Protein AF-A0A3A9FBM4-F1 (afdb_monomer_lite)

Structure (mmCIF, N/CA/C/O backbone):
data_AF-A0A3A9FBM4-F1
#
_entry.id   AF-A0A3A9FBM4-F1
#
loop_
_atom_site.group_PDB
_atom_site.id
_atom_site.type_symbol
_atom_site.label_atom_id
_atom_site.label_alt_id
_atom_site.label_comp_id
_atom_site.label_asym_id
_atom_site.label_entity_id
_atom_site.label_seq_id
_atom_site.pdbx_PDB_ins_code
_atom_site.Cartn_x
_atom_site.Cartn_y
_atom_site.Cartn_z
_atom_site.occupancy
_atom_site.B_iso_or_equiv
_atom_site.auth_seq_id
_atom_site.auth_comp_id
_atom_site.auth_asym_id
_atom_site.auth_atom_id
_atom_site.pdbx_PDB_model_num
ATOM 1 N N . MET A 1 1 ? 11.108 9.624 11.872 1.00 63.31 1 MET A N 1
ATOM 2 C CA . MET A 1 1 ? 10.070 8.655 11.458 1.00 63.31 1 MET A CA 1
ATOM 3 C C . MET A 1 1 ? 9.625 7.897 12.703 1.00 63.31 1 MET A C 1
ATOM 5 O O . MET A 1 1 ? 10.484 7.346 13.372 1.00 63.31 1 MET A O 1
ATOM 9 N N . ASN A 1 2 ? 8.348 7.964 13.095 1.00 88.19 2 ASN A N 1
ATOM 10 C CA . ASN A 1 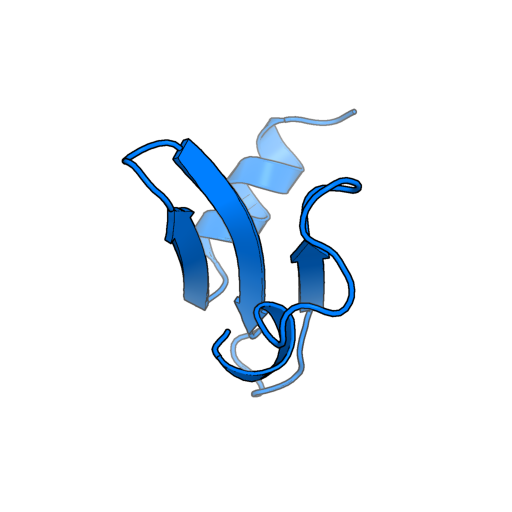2 ? 7.846 7.267 14.288 1.00 88.19 2 ASN A CA 1
ATOM 11 C C . ASN A 1 2 ? 7.149 5.974 13.839 1.00 88.19 2 ASN A C 1
ATOM 13 O O . ASN A 1 2 ? 6.052 6.031 13.287 1.00 88.19 2 ASN A O 1
ATOM 17 N N . LEU A 1 3 ? 7.825 4.839 14.023 1.00 88.19 3 LEU A N 1
ATOM 18 C CA . LEU A 1 3 ? 7.349 3.527 13.578 1.00 88.19 3 LEU A CA 1
ATOM 19 C C . LEU A 1 3 ? 6.058 3.101 14.290 1.00 88.19 3 LEU A C 1
ATOM 21 O O . LEU A 1 3 ? 5.191 2.503 13.661 1.00 88.19 3 LEU A O 1
ATOM 25 N N . GLU A 1 4 ? 5.886 3.469 15.561 1.00 91.12 4 GLU A N 1
ATOM 26 C CA . GLU A 1 4 ? 4.684 3.144 16.337 1.00 91.12 4 GLU A CA 1
ATOM 27 C C . GLU A 1 4 ? 3.445 3.830 15.761 1.00 91.12 4 GLU A C 1
ATOM 29 O O . GLU A 1 4 ? 2.404 3.196 15.612 1.00 91.12 4 GLU A O 1
ATOM 34 N N . LYS A 1 5 ? 3.564 5.102 15.358 1.00 87.06 5 LYS A N 1
ATOM 35 C CA . LYS A 1 5 ? 2.468 5.834 14.705 1.00 87.06 5 LYS A CA 1
ATOM 36 C C . LYS A 1 5 ? 2.077 5.212 13.365 1.00 87.06 5 LYS A C 1
ATOM 38 O O . LYS A 1 5 ? 0.892 5.139 13.063 1.00 87.06 5 LYS A O 1
ATOM 43 N N . TRP A 1 6 ? 3.050 4.753 12.578 1.00 87.88 6 TRP A N 1
ATOM 44 C CA . TRP A 1 6 ? 2.781 4.064 11.312 1.00 87.88 6 TRP A CA 1
ATOM 45 C C . TRP A 1 6 ? 2.094 2.720 11.532 1.00 87.88 6 TRP A C 1
ATOM 47 O O . TRP A 1 6 ? 1.073 2.447 10.910 1.00 87.88 6 TRP A O 1
ATOM 57 N N . ASN A 1 7 ? 2.609 1.906 12.451 1.00 87.31 7 ASN A N 1
ATOM 58 C CA . ASN A 1 7 ? 1.996 0.627 12.781 1.00 87.31 7 ASN A CA 1
ATOM 59 C C . ASN A 1 7 ? 0.564 0.811 13.308 1.00 87.31 7 ASN A C 1
ATOM 61 O O . ASN A 1 7 ? -0.347 0.125 12.856 1.00 87.31 7 ASN A O 1
ATOM 65 N N . LEU A 1 8 ? 0.343 1.786 14.197 1.00 88.62 8 LEU A N 1
ATOM 66 C CA . LEU A 1 8 ? -0.996 2.115 14.682 1.00 88.62 8 LEU A CA 1
ATOM 67 C C . LEU A 1 8 ? -1.917 2.527 13.528 1.00 88.62 8 LEU A C 1
ATOM 69 O O . LEU A 1 8 ? -3.025 2.016 13.438 1.00 88.62 8 LEU A O 1
ATOM 73 N N . SER A 1 9 ? -1.439 3.382 12.619 1.00 83.81 9 SER A N 1
ATOM 74 C CA . SER A 1 9 ? -2.174 3.787 11.417 1.00 83.81 9 SER A CA 1
ATOM 75 C C . SER A 1 9 ? -2.619 2.578 10.595 1.00 83.81 9 SER A C 1
ATOM 77 O O . SER A 1 9 ? -3.798 2.463 10.281 1.00 83.81 9 SER A O 1
ATOM 79 N N . PHE A 1 10 ? -1.717 1.645 10.292 1.00 84.75 10 PHE A N 1
ATOM 80 C CA . PHE A 1 10 ? -2.062 0.460 9.504 1.00 84.75 10 PHE A CA 1
ATOM 81 C C . PHE A 1 10 ? -3.019 -0.492 10.228 1.00 84.75 10 PHE A C 1
ATOM 83 O O . PHE A 1 10 ? -3.841 -1.128 9.581 1.00 84.75 10 PHE A O 1
ATOM 90 N N . GLN A 1 11 ? -2.948 -0.578 11.559 1.00 85.25 11 GLN A N 1
ATOM 91 C CA . GLN A 1 11 ? -3.865 -1.407 12.348 1.00 85.25 11 GLN A CA 1
ATOM 92 C C . GLN A 1 11 ? -5.253 -0.781 12.513 1.00 85.25 11 GLN A C 1
ATOM 94 O O . GLN A 1 11 ? -6.238 -1.496 12.689 1.00 85.25 11 GLN A O 1
ATOM 99 N N . THR A 1 12 ? -5.353 0.551 12.496 1.00 85.19 12 THR A N 1
ATOM 100 C CA . THR A 1 12 ? -6.638 1.242 12.652 1.00 85.19 12 THR A CA 1
ATOM 101 C C . THR A 1 12 ? -7.375 1.458 11.335 1.00 85.19 12 THR A C 1
ATOM 103 O O . THR A 1 12 ? -8.581 1.696 11.378 1.00 85.19 12 THR A O 1
ATOM 106 N N . HIS A 1 13 ? -6.673 1.414 10.202 1.00 84.19 13 HIS A N 1
ATOM 107 C CA . HIS A 1 13 ? -7.215 1.636 8.860 1.00 84.19 13 HIS A CA 1
ATOM 108 C 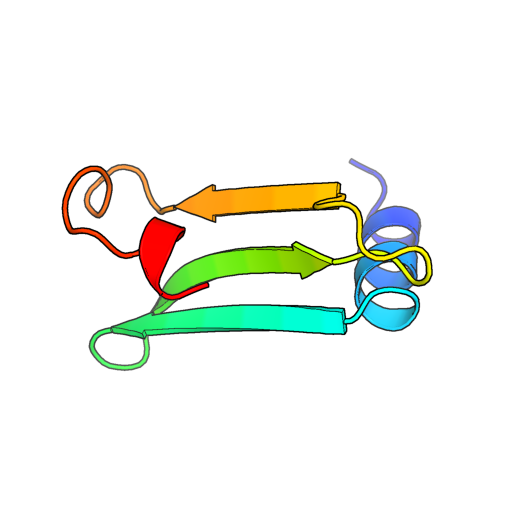C . HIS A 1 13 ? -7.319 0.315 8.100 1.00 84.19 13 HIS A C 1
ATOM 110 O O . HIS A 1 13 ? -6.525 -0.602 8.317 1.00 84.19 13 HIS A O 1
ATOM 116 N N . TYR A 1 14 ? -8.273 0.221 7.174 1.00 86.25 14 TYR A N 1
ATOM 117 C CA . TYR A 1 14 ? -8.261 -0.880 6.219 1.00 86.25 14 TYR A CA 1
ATOM 118 C C . TYR A 1 14 ? -7.143 -0.613 5.214 1.00 86.25 14 TYR A C 1
ATOM 120 O O . TYR A 1 14 ? -7.183 0.388 4.500 1.00 86.25 14 TYR A O 1
ATOM 128 N N . SER A 1 15 ? -6.125 -1.472 5.210 1.00 89.56 15 SER A N 1
ATOM 129 C CA . SER A 1 15 ? -4.926 -1.299 4.391 1.00 89.56 15 SER A CA 1
ATOM 130 C C . SER A 1 15 ? -4.844 -2.398 3.335 1.00 89.56 15 SER A C 1
ATOM 132 O O . SER A 1 15 ? -4.977 -3.578 3.659 1.00 89.56 15 SER A O 1
ATOM 134 N N . VAL A 1 16 ? -4.596 -2.008 2.087 1.00 90.44 16 VAL A N 1
ATOM 135 C CA . VAL A 1 16 ? -4.420 -2.900 0.933 1.00 90.44 16 VAL A CA 1
ATOM 136 C C . VAL A 1 16 ? -2.999 -2.744 0.405 1.00 90.44 16 VAL A C 1
ATOM 138 O O . VAL A 1 16 ? -2.427 -1.653 0.432 1.00 90.44 16 VAL A O 1
ATOM 141 N N . VAL A 1 17 ? -2.417 -3.843 -0.072 1.00 93.81 17 VAL A N 1
ATOM 142 C CA . VAL A 1 17 ? -1.097 -3.858 -0.709 1.00 93.81 17 VAL A CA 1
ATOM 143 C C . VAL A 1 17 ? -1.216 -4.372 -2.136 1.00 93.81 17 VAL A C 1
ATOM 145 O O . VAL A 1 17 ? -1.880 -5.377 -2.381 1.00 93.81 17 VAL A O 1
ATOM 148 N N . ALA A 1 18 ? -0.549 -3.697 -3.068 1.00 94.38 18 ALA A N 1
ATOM 149 C CA . ALA A 1 18 ? -0.367 -4.182 -4.427 1.00 94.38 18 ALA A CA 1
ATOM 150 C C . ALA A 1 18 ? 0.925 -4.998 -4.492 1.00 94.38 18 ALA A C 1
ATOM 152 O O . ALA A 1 18 ? 1.987 -4.531 -4.066 1.00 94.38 18 ALA A O 1
ATOM 153 N N . VAL A 1 19 ? 0.822 -6.221 -5.010 1.00 94.12 19 VAL A N 1
ATOM 154 C CA . VAL A 1 19 ? 1.931 -7.172 -5.095 1.00 94.12 19 VAL A CA 1
ATOM 155 C C . VAL A 1 19 ? 2.124 -7.582 -6.548 1.00 94.12 19 VAL A C 1
ATOM 157 O O . VAL A 1 19 ? 1.188 -8.086 -7.162 1.00 94.12 19 VAL A O 1
ATOM 160 N N . ASP A 1 20 ? 3.338 -7.405 -7.060 1.00 92.19 20 ASP A N 1
ATOM 161 C CA . ASP A 1 20 ? 3.771 -7.879 -8.376 1.00 92.19 20 ASP A CA 1
ATOM 162 C C . ASP A 1 20 ? 5.000 -8.774 -8.197 1.00 92.19 20 ASP A C 1
ATOM 164 O O . ASP A 1 20 ? 5.905 -8.433 -7.439 1.00 92.19 20 ASP A O 1
ATOM 168 N N . ASP A 1 21 ? 4.997 -9.968 -8.789 1.00 92.75 21 ASP A N 1
ATOM 169 C CA . ASP A 1 21 ? 6.057 -10.979 -8.621 1.00 92.75 21 ASP A CA 1
ATOM 170 C C . ASP A 1 21 ? 6.522 -11.206 -7.160 1.00 92.75 21 ASP A C 1
ATOM 172 O O . ASP A 1 21 ? 7.693 -11.452 -6.869 1.00 92.75 21 ASP A O 1
ATOM 176 N N . LYS A 1 22 ? 5.571 -11.182 -6.211 1.00 92.81 22 LYS A N 1
ATOM 177 C CA . LYS A 1 22 ? 5.790 -11.304 -4.747 1.00 92.81 22 LYS A CA 1
ATOM 178 C C . LYS A 1 22 ? 6.513 -10.112 -4.100 1.00 92.81 22 LYS A C 1
ATOM 180 O O . LYS A 1 22 ? 6.881 -10.192 -2.927 1.00 92.81 22 LYS A O 1
ATOM 185 N N . ILE A 1 23 ? 6.683 -9.010 -4.822 1.00 93.81 23 ILE A N 1
ATOM 186 C CA . ILE A 1 23 ? 7.238 -7.745 -4.340 1.00 93.81 23 ILE A CA 1
ATOM 187 C C . ILE A 1 23 ? 6.085 -6.772 -4.096 1.00 93.81 23 ILE A C 1
ATOM 189 O O . ILE A 1 23 ? 5.179 -6.642 -4.916 1.00 93.81 23 ILE A O 1
ATOM 193 N N . ILE A 1 24 ? 6.103 -6.075 -2.959 1.00 94.69 24 ILE A N 1
ATOM 194 C CA . ILE A 1 24 ? 5.135 -5.006 -2.693 1.00 94.69 24 ILE A CA 1
ATOM 195 C C . ILE A 1 24 ? 5.517 -3.797 -3.550 1.00 94.69 24 ILE A C 1
ATOM 197 O O . ILE A 1 24 ? 6.537 -3.156 -3.300 1.00 94.69 24 ILE A O 1
ATOM 201 N N . VAL A 1 25 ? 4.681 -3.484 -4.537 1.00 96.19 25 VAL A N 1
ATOM 202 C CA . VAL A 1 25 ? 4.864 -2.362 -5.475 1.00 96.19 25 VAL A CA 1
ATOM 203 C C . VAL A 1 25 ? 3.973 -1.165 -5.142 1.00 96.19 25 VAL A C 1
ATOM 205 O O . VAL A 1 25 ? 4.113 -0.095 -5.729 1.00 96.19 25 VAL A O 1
ATOM 208 N N . GLY A 1 26 ? 3.074 -1.294 -4.166 1.00 94.12 26 GLY A N 1
ATOM 209 C CA . GLY A 1 26 ? 2.263 -0.184 -3.679 1.00 94.12 26 GLY A CA 1
ATOM 210 C C . GLY A 1 26 ? 1.445 -0.541 -2.445 1.00 94.12 26 GLY A C 1
ATOM 211 O O . GLY A 1 26 ? 1.300 -1.711 -2.093 1.00 94.12 26 GLY A O 1
ATOM 212 N N . PHE A 1 27 ? 0.908 0.477 -1.781 1.00 94.31 27 PHE A N 1
ATOM 213 C CA . PHE A 1 27 ? -0.057 0.302 -0.702 1.00 94.31 27 PHE A CA 1
ATOM 214 C C . PHE A 1 27 ? -1.023 1.479 -0.629 1.00 94.31 27 PHE A C 1
ATOM 216 O O . PHE A 1 27 ? -0.674 2.613 -0.972 1.00 94.31 27 PHE A O 1
ATOM 223 N N . GLY A 1 28 ? -2.220 1.206 -0.124 1.00 91.56 28 GLY A N 1
ATOM 224 C CA . GLY A 1 28 ? -3.217 2.215 0.188 1.00 91.56 28 GLY A CA 1
ATOM 225 C C . GLY A 1 28 ? -3.922 1.920 1.501 1.00 91.56 28 GLY A C 1
ATOM 226 O O . GLY A 1 28 ? -3.941 0.783 1.972 1.00 91.56 28 GLY A O 1
ATOM 227 N N . GLY A 1 29 ? -4.464 2.963 2.114 1.00 89.00 29 GLY A N 1
ATOM 228 C CA . GLY A 1 29 ? -5.244 2.873 3.339 1.00 89.00 29 GLY A CA 1
ATOM 229 C C . GLY A 1 29 ? -6.505 3.713 3.234 1.00 89.00 29 GLY A C 1
ATOM 230 O O . GLY A 1 29 ? -6.436 4.883 2.853 1.00 89.00 29 GLY A O 1
ATOM 231 N N . ILE A 1 30 ? -7.638 3.124 3.606 1.00 86.94 30 ILE A N 1
ATOM 232 C CA . ILE A 1 30 ? -8.911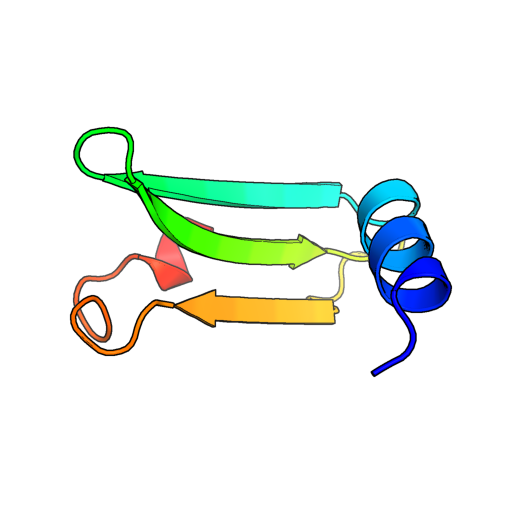 3.826 3.766 1.00 86.94 30 ILE A CA 1
ATOM 233 C C . ILE A 1 30 ? -9.211 3.918 5.259 1.00 86.94 30 ILE A C 1
ATOM 235 O O . ILE A 1 30 ? -9.115 2.933 6.004 1.00 86.94 30 ILE A O 1
ATOM 239 N N . ASP A 1 31 ? -9.545 5.122 5.709 1.00 83.75 31 ASP A N 1
ATOM 240 C CA . ASP A 1 31 ? -9.961 5.340 7.082 1.00 83.75 31 ASP A CA 1
ATOM 241 C C . ASP A 1 31 ? -11.363 4.809 7.356 1.00 83.75 31 ASP A C 1
ATOM 243 O O . ASP A 1 31 ? -12.132 4.433 6.473 1.00 83.75 31 ASP A O 1
ATOM 247 N N . LYS A 1 32 ? -11.717 4.764 8.636 1.00 79.88 32 LYS A N 1
ATOM 248 C CA . LYS A 1 32 ? -13.010 4.227 9.075 1.00 79.88 32 LYS A CA 1
ATOM 249 C C . LYS A 1 32 ? -14.201 5.056 8.578 1.00 79.88 32 LYS A C 1
ATOM 251 O O . LYS A 1 32 ? -15.337 4.616 8.721 1.00 79.88 32 LYS A O 1
ATOM 256 N N . THR A 1 33 ? -13.950 6.253 8.052 1.00 84.75 33 THR A N 1
ATOM 257 C CA . THR A 1 33 ? -14.955 7.170 7.510 1.00 84.75 33 THR A CA 1
ATOM 258 C C . THR A 1 33 ? -15.083 7.068 5.989 1.00 84.75 33 THR A C 1
ATOM 260 O O . THR A 1 33 ? -15.993 7.664 5.419 1.00 84.75 33 THR A O 1
ATOM 263 N N . GLY A 1 34 ? -14.236 6.259 5.342 1.00 77.88 34 GLY A N 1
ATOM 264 C CA . GLY A 1 34 ? -14.245 6.031 3.900 1.00 77.88 34 GLY A CA 1
ATOM 265 C C . GLY A 1 34 ? -13.347 6.983 3.112 1.00 77.88 34 GLY A C 1
ATOM 266 O O . GLY A 1 34 ? -13.385 6.950 1.883 1.00 77.88 34 GLY A O 1
ATOM 267 N N . TYR A 1 35 ? -12.538 7.815 3.778 1.00 80.44 35 TYR A N 1
ATOM 268 C CA . TYR A 1 35 ? -11.589 8.689 3.094 1.00 80.44 35 TYR A CA 1
ATOM 269 C C . TYR A 1 35 ? -10.242 7.981 2.882 1.00 80.44 35 TYR A C 1
ATOM 271 O O . TYR A 1 35 ? -9.750 7.302 3.791 1.00 80.44 35 TYR A O 1
ATOM 279 N N . PRO A 1 36 ? -9.616 8.138 1.700 1.00 78.38 36 PRO A N 1
ATOM 280 C CA . PRO A 1 36 ? -8.252 7.677 1.479 1.00 78.38 36 PRO A CA 1
ATOM 281 C C . PRO A 1 36 ? -7.293 8.438 2.402 1.00 78.38 36 PRO A C 1
ATOM 283 O O . PRO A 1 36 ? -7.133 9.650 2.266 1.00 78.38 36 PRO A O 1
ATOM 286 N N . ASP A 1 37 ? -6.652 7.732 3.334 1.00 79.75 37 ASP A N 1
ATOM 287 C CA . ASP A 1 37 ? -5.620 8.312 4.203 1.00 79.75 37 ASP A CA 1
ATOM 288 C C . ASP A 1 37 ? -4.298 8.410 3.429 1.00 79.75 37 ASP A C 1
ATOM 290 O O . ASP A 1 37 ? -3.624 9.442 3.426 1.00 79.75 37 ASP A O 1
ATOM 294 N N . ARG A 1 38 ? -3.908 7.324 2.744 1.00 85.38 38 ARG A N 1
ATOM 295 C CA . ARG A 1 38 ? -2.611 7.210 2.055 1.00 85.38 38 ARG A CA 1
ATOM 296 C C . ARG A 1 38 ? -2.717 6.325 0.827 1.00 85.38 38 ARG A C 1
ATOM 298 O O . ARG A 1 38 ? -3.389 5.303 0.872 1.00 85.38 38 ARG A O 1
ATOM 305 N N . LEU A 1 39 ? -1.984 6.689 -0.223 1.00 90.44 39 LEU A N 1
ATOM 306 C CA . LEU A 1 39 ? -1.797 5.882 -1.425 1.00 90.44 39 LEU A CA 1
ATOM 307 C C . LEU A 1 39 ? -0.386 6.114 -1.966 1.00 90.44 39 LEU A C 1
ATOM 309 O O . LEU A 1 39 ? -0.011 7.247 -2.271 1.00 90.44 39 LEU A O 1
ATOM 313 N N . TYR A 1 40 ? 0.396 5.045 -2.074 1.00 92.94 40 TYR A N 1
ATOM 314 C CA . TYR A 1 40 ? 1.762 5.085 -2.580 1.00 92.94 40 TYR A CA 1
ATOM 315 C C . TYR A 1 40 ? 1.992 3.960 -3.580 1.00 92.94 40 TYR A C 1
ATOM 317 O O . TYR A 1 40 ? 1.621 2.814 -3.339 1.00 92.94 40 TYR A O 1
ATOM 325 N N . VAL A 1 41 ? 2.664 4.296 -4.679 1.00 95.06 41 VAL A N 1
ATOM 326 C CA . VAL A 1 41 ? 3.126 3.346 -5.694 1.00 95.06 41 VAL A CA 1
ATOM 327 C C . VAL A 1 41 ? 4.629 3.526 -5.859 1.00 95.06 41 VAL A C 1
ATOM 329 O O . VAL A 1 41 ? 5.121 4.662 -5.914 1.00 95.06 41 VAL A O 1
ATOM 332 N N . HIS A 1 42 ? 5.343 2.405 -5.908 1.00 94.75 42 HIS A N 1
ATOM 333 C CA . HIS A 1 42 ? 6.774 2.342 -6.156 1.00 94.75 42 HIS A CA 1
ATOM 334 C C . HIS A 1 42 ? 7.122 3.119 -7.432 1.00 94.75 42 HIS A C 1
ATOM 336 O O . HIS A 1 42 ? 6.367 3.105 -8.402 1.00 94.75 42 HIS A O 1
ATOM 342 N N . VAL A 1 43 ? 8.232 3.860 -7.419 1.00 94.25 43 VAL A N 1
ATOM 343 C CA . VAL A 1 43 ? 8.537 4.869 -8.451 1.00 94.25 43 VAL A CA 1
ATOM 344 C C . VAL A 1 43 ? 8.620 4.276 -9.861 1.00 94.25 43 VAL A C 1
ATOM 346 O O . VAL A 1 4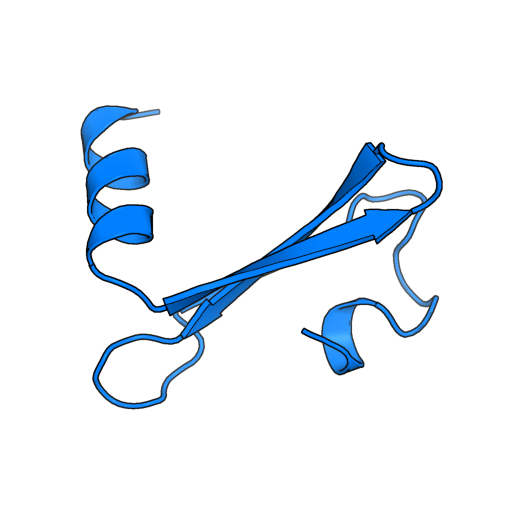3 ? 8.108 4.881 -10.801 1.00 94.25 43 VAL A O 1
ATOM 349 N N . ASP A 1 44 ? 9.157 3.063 -9.986 1.00 94.50 44 ASP A N 1
ATOM 350 C CA . ASP A 1 44 ? 9.300 2.345 -11.261 1.00 94.50 44 ASP A CA 1
ATOM 351 C C . ASP A 1 44 ? 7.988 1.689 -11.739 1.00 94.50 44 ASP A C 1
ATOM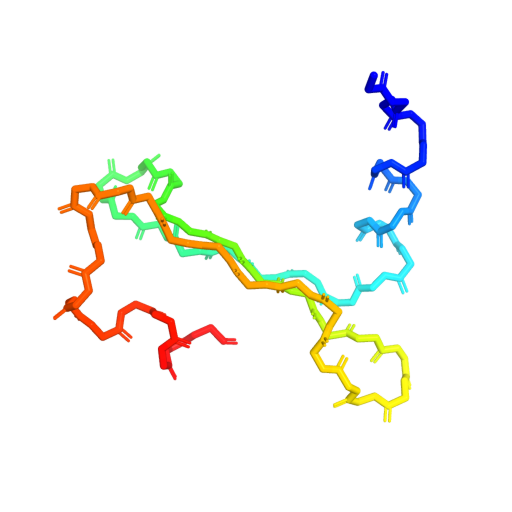 353 O O . ASP A 1 44 ? 7.891 1.162 -12.852 1.00 94.50 44 ASP A O 1
ATOM 357 N N . ASP A 1 45 ? 6.951 1.752 -10.903 1.00 93.50 45 ASP A N 1
ATOM 358 C CA . ASP A 1 45 ? 5.655 1.100 -11.090 1.00 93.50 45 ASP A CA 1
ATOM 359 C C . ASP A 1 45 ? 4.499 2.102 -11.202 1.00 93.50 45 ASP A C 1
ATOM 361 O O . ASP A 1 45 ? 3.333 1.744 -11.393 1.00 93.50 45 ASP A O 1
ATOM 365 N N . GLN A 1 46 ? 4.820 3.395 -11.168 1.00 93.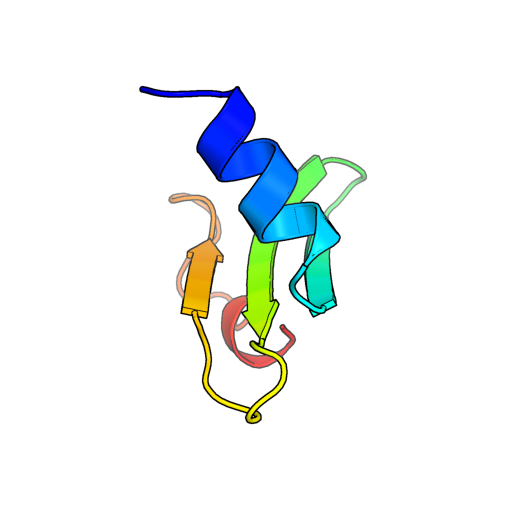56 46 GLN A N 1
ATOM 366 C CA . GLN A 1 46 ? 3.858 4.460 -11.413 1.00 93.56 46 GLN A CA 1
ATOM 367 C C . GLN A 1 46 ? 3.342 4.439 -12.859 1.00 93.56 46 GLN A C 1
ATOM 369 O O . GLN A 1 46 ? 4.007 3.984 -13.786 1.00 93.56 46 GLN A O 1
ATOM 374 N N . ARG A 1 47 ? 2.137 4.994 -13.062 1.00 91.94 47 ARG A N 1
ATOM 375 C CA . ARG A 1 47 ? 1.447 5.098 -14.369 1.00 91.94 47 ARG A CA 1
ATOM 376 C C . ARG A 1 47 ? 1.100 3.756 -15.034 1.00 91.94 47 ARG A C 1
ATOM 378 O O . ARG A 1 47 ? 0.707 3.752 -16.195 1.00 91.94 47 ARG A O 1
ATOM 385 N N . LYS A 1 48 ? 1.167 2.645 -14.294 1.00 92.69 48 LYS A N 1
ATOM 386 C CA . LYS A 1 48 ? 0.734 1.307 -14.738 1.00 92.69 48 LYS A CA 1
ATOM 387 C C . LYS A 1 48 ? -0.698 0.936 -14.313 1.00 92.69 48 LYS A C 1
ATOM 389 O O . LYS A 1 48 ? -1.108 -0.196 -14.508 1.00 92.69 48 LYS A O 1
ATOM 394 N N . GLY A 1 49 ? -1.447 1.862 -13.708 1.00 91.69 49 GLY A N 1
ATOM 395 C CA . GLY A 1 49 ? -2.810 1.608 -13.209 1.00 91.69 49 GLY A CA 1
ATOM 396 C C . GLY A 1 49 ? -2.892 1.047 -11.784 1.00 91.69 49 GLY A C 1
ATOM 397 O O . GLY A 1 49 ? -3.979 0.999 -11.233 1.00 91.69 49 GLY A O 1
ATOM 398 N N . ILE A 1 50 ? -1.761 0.747 -11.135 1.00 89.75 50 ILE A N 1
ATOM 399 C CA . ILE A 1 50 ? -1.708 0.138 -9.789 1.00 89.75 50 ILE A CA 1
ATOM 400 C C . ILE A 1 50 ? -2.524 0.913 -8.747 1.00 89.75 50 ILE A C 1
ATOM 402 O O . ILE A 1 50 ? -3.258 0.326 -7.968 1.00 89.75 50 ILE A O 1
ATOM 406 N N . ALA A 1 51 ? -2.425 2.243 -8.747 1.00 87.94 51 ALA A N 1
ATOM 407 C CA . ALA A 1 51 ? -3.176 3.101 -7.831 1.00 87.94 51 ALA A CA 1
ATOM 408 C C . ALA A 1 51 ? -4.702 3.036 -8.026 1.00 87.94 51 ALA A C 1
ATOM 410 O O . ALA A 1 51 ? -5.430 3.395 -7.113 1.00 87.94 51 ALA A O 1
ATOM 411 N N . SER A 1 52 ? -5.178 2.650 -9.211 1.00 88.62 52 SER A N 1
ATOM 412 C CA . SER A 1 52 ? -6.608 2.526 -9.513 1.00 88.62 52 SER A CA 1
ATOM 413 C C . SER A 1 52 ? -7.200 1.199 -9.039 1.00 88.62 52 SER A C 1
ATOM 415 O O . SER A 1 52 ? -8.413 1.121 -8.874 1.00 88.62 52 SER A O 1
ATOM 417 N N . ASP A 1 53 ? -6.351 0.194 -8.820 1.00 85.19 53 ASP A N 1
ATOM 418 C CA . ASP A 1 53 ? -6.739 -1.140 -8.354 1.00 85.19 53 ASP A CA 1
ATOM 419 C C . ASP A 1 53 ? -6.611 -1.302 -6.823 1.00 85.19 53 ASP A C 1
ATOM 421 O O . ASP A 1 53 ? -6.968 -2.351 -6.284 1.00 85.19 53 ASP A O 1
ATOM 425 N N . ILE A 1 54 ? -6.087 -0.281 -6.129 1.00 82.62 54 ILE A N 1
ATOM 426 C CA . ILE A 1 54 ? -5.985 -0.180 -4.660 1.00 82.62 54 ILE A CA 1
ATOM 427 C C . ILE A 1 54 ? -7.197 0.577 -4.114 1.00 82.62 54 ILE A C 1
ATOM 429 O O . ILE A 1 54 ? -7.784 0.083 -3.125 1.00 82.62 54 ILE A O 1
#

pLDDT: mean 88.55, std 5.88, range [63.31, 96.19]

Radius of gyration: 11.76 Å; chains: 1; bounding box: 25×20×31 Å

Foldseek 3Di:
DDVVVVVVQPVQWPKDFDADPNDGQWIWTAHPVRDTPDTDGHPVCPPVCSSVVD

Secondary structure (DSSP, 8-state):
--HHHHHHHHHHSEEEEEEETTEEEEEEEE-TTS-EEEEEE-GGGTTSSGGG--

Sequence (54 aa):
MNLEKWNLSFQTHYSVVAVDDKIIVGFGGIDKTGYPDRLYVHVDDQRKGIASDI